Protein AF-0000000069035838 (afdb_homodimer)

Organism: Solanum tuberosum (NCBI:txid4113)

Radius of gyration: 15.42 Å; Cα contacts (8 Å, |Δi|>4): 333; chains: 2; bounding box: 33×46×34 Å

Foldseek 3Di:
DDWFWDDDDQKIKIKDKDFQPDPVVVLQVQLCVVQVWAWDDWDWDDDPRMIIITTITGHDPPQRDRVSVVVSSVVSSVPDDD/DDWFWDDDDQKIKIKDKDFQPDPVVVLQVQLCVVQVWAWDDWDWDDDPRMIIIITITGHDPPQGDRVSVVVSSVVSSVPDDD

Nearest PDB structures (foldseek):
  5jjb-assembly1_A-2  TM=7.717E-01  e=2.844E-03  Mycobacterium avium 104
  5it0-as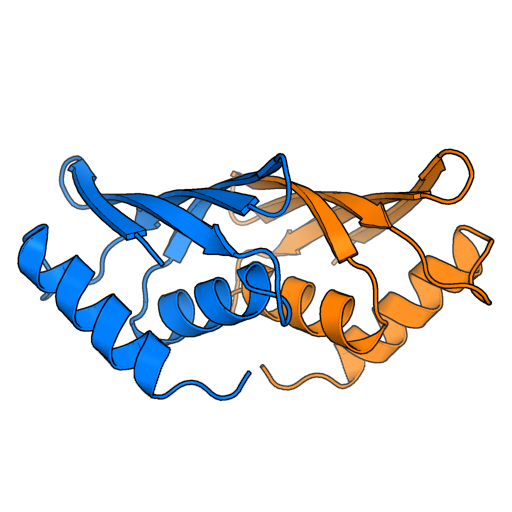sembly1_A-2  TM=7.786E-01  e=3.434E-03  Mycobacterium avium 104
  3ibw-assembly1_B  TM=7.478E-01  e=3.225E-03  Chlorobaculum tepidum
  5t41-assembly1_A  TM=7.624E-01  e=2.000E-02  Mycobacterium avium 104
  1u8s-assembly1_A  TM=6.437E-01  e=6.206E-02  Vibrio cholerae

pLDDT: mean 97.7, std 1.78, range [88.81, 98.94]

InterPro domains:
  IPR045084 Transcription factor AIB/MYC-like [PTHR11514] (1-76)
  IPR054502 Plant bHLH transcription factor, ACT-like domain [PF22754] (2-76)

Solvent-accessible surface area (backbone atoms only — not comparable to full-atom values): 8674 Å² total; per-residue (Å²): 116,49,79,46,57,45,68,55,85,72,28,32,40,38,39,37,42,32,64,62,56,89,57,49,68,34,37,50,38,47,21,33,54,73,70,51,38,45,73,44,34,34,44,37,38,56,55,98,66,26,31,38,37,44,33,33,28,44,50,45,90,92,48,84,45,44,68,52,48,49,50,53,44,52,55,34,57,72,65,60,81,108,117,48,79,46,57,44,68,56,84,72,29,32,40,38,39,37,42,31,61,63,56,88,57,49,67,34,39,49,38,47,22,31,54,73,70,51,40,45,74,44,36,35,44,36,38,58,55,98,66,26,32,38,37,45,34,34,27,44,50,44,90,92,48,87,45,46,67,51,48,49,50,53,44,53,54,34,58,71,65,61,81,109

Secondary structure (DSSP, 8-state):
-EEEEEEETTEEEEEEEEES-S-HHHHHHHHHHHTT-EEEEEEEEEETTEEEEEEEEE--TT--SHHHHHHHHHHHHHH---/-EEEEEEETTEEEEEEEEES-S-HHHHHHHHHHHTT-EEEEEEEEEETTEEEEEEEEE--TT--SHHHHHHHHHHHHHH---

Structure (mmCIF, N/CA/C/O backbone):
data_AF-0000000069035838-model_v1
#
loop_
_entity.id
_entity.type
_entity.pdbx_description
1 polymer 'Transcription factor'
#
loop_
_atom_site.group_PDB
_atom_site.id
_atom_site.type_symbol
_atom_site.label_atom_id
_atom_site.label_alt_id
_atom_site.label_comp_id
_atom_site.label_asym_id
_atom_site.label_entity_id
_atom_site.label_seq_id
_atom_site.pdbx_PDB_ins_code
_atom_site.Cartn_x
_atom_site.Cartn_y
_atom_site.Cartn_z
_atom_site.occupancy
_atom_site.B_iso_or_equiv
_atom_site.auth_seq_id
_atom_site.auth_comp_id
_atom_site.auth_asym_id
_atom_site.auth_atom_id
_atom_site.pdbx_PDB_model_num
ATOM 1 N N . MET A 1 1 ? -15.352 -4.621 -5.492 1 95.19 1 MET A N 1
ATOM 2 C CA . MET A 1 1 ? -13.93 -4.727 -5.812 1 95.19 1 MET A CA 1
ATOM 3 C C . MET A 1 1 ? -13.711 -5.641 -7.012 1 95.19 1 MET A C 1
ATOM 5 O O . MET A 1 1 ? -14.258 -6.742 -7.066 1 95.19 1 MET A O 1
ATOM 9 N N . GLU A 1 2 ? -13.047 -5.129 -8.125 1 98.31 2 GLU A N 1
ATOM 10 C CA . GLU A 1 2 ? -12.688 -5.879 -9.32 1 98.31 2 GLU A CA 1
ATOM 11 C C . GLU A 1 2 ? -11.18 -6.141 -9.375 1 98.31 2 GLU A C 1
ATOM 13 O O . GLU A 1 2 ? -10.383 -5.23 -9.148 1 98.31 2 GLU A O 1
ATOM 18 N N . ILE A 1 3 ? -10.82 -7.43 -9.617 1 98.81 3 ILE A N 1
ATOM 19 C CA . ILE A 1 3 ? -9.422 -7.832 -9.664 1 98.81 3 ILE A CA 1
ATOM 20 C C . ILE A 1 3 ? -9.133 -8.539 -10.992 1 98.81 3 ILE A C 1
ATOM 22 O O . ILE A 1 3 ? -9.828 -9.484 -11.359 1 98.81 3 ILE A O 1
ATOM 26 N N . GLU A 1 4 ? -8.18 -8.008 -11.727 1 98.88 4 GLU A N 1
ATOM 27 C CA . GLU A 1 4 ? -7.676 -8.656 -12.938 1 98.88 4 GLU A CA 1
ATOM 28 C C . GLU A 1 4 ? -6.203 -9.023 -12.789 1 98.88 4 GLU A C 1
ATOM 30 O O . GLU A 1 4 ? -5.414 -8.242 -12.258 1 98.88 4 GLU A O 1
ATOM 35 N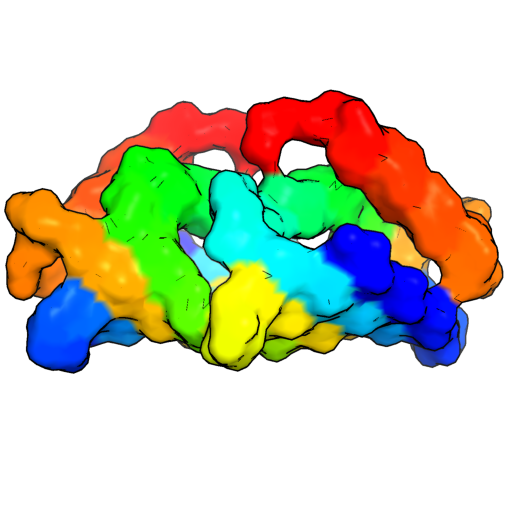 N . VAL A 1 5 ? -5.883 -10.281 -13.219 1 98.81 5 VAL A N 1
ATOM 36 C CA . VAL A 1 5 ? -4.504 -10.75 -13.141 1 98.81 5 VAL A CA 1
ATOM 37 C C . VAL A 1 5 ? -4.023 -11.164 -14.531 1 98.81 5 VAL A C 1
ATOM 39 O O . VAL A 1 5 ? -4.734 -11.859 -15.258 1 98.81 5 VAL A O 1
ATOM 42 N N . LYS A 1 6 ? -2.889 -10.625 -14.922 1 98.75 6 LYS A N 1
ATOM 43 C CA . LYS A 1 6 ? -2.197 -11.062 -16.141 1 98.75 6 LYS A CA 1
ATOM 44 C C . LYS A 1 6 ? -0.781 -11.531 -15.82 1 98.75 6 LYS A C 1
ATOM 46 O O . LYS A 1 6 ? 0.035 -10.758 -15.312 1 98.75 6 LYS A O 1
ATOM 51 N N . MET A 1 7 ? -0.465 -12.711 -16.203 1 98.25 7 MET A N 1
ATOM 52 C CA . MET A 1 7 ? 0.889 -13.219 -15.984 1 98.25 7 MET A CA 1
ATOM 53 C C . MET A 1 7 ? 1.862 -12.609 -16.984 1 98.25 7 MET A C 1
ATOM 55 O O . MET A 1 7 ? 1.526 -12.438 -18.156 1 98.25 7 MET A O 1
ATOM 59 N N . VAL A 1 8 ? 2.908 -12.234 -16.547 1 97.38 8 VAL A N 1
ATOM 60 C CA . VAL A 1 8 ? 4.02 -11.773 -17.375 1 97.38 8 VAL A CA 1
ATOM 61 C C . VAL A 1 8 ? 5.266 -12.602 -17.078 1 97.38 8 VAL A C 1
ATOM 63 O O . VAL A 1 8 ? 6.113 -12.203 -16.281 1 97.38 8 VAL A O 1
ATOM 66 N N . GLY A 1 9 ? 5.426 -13.789 -17.766 1 95.94 9 GLY A N 1
ATOM 67 C CA . GLY A 1 9 ? 6.414 -14.766 -17.344 1 95.94 9 GLY A CA 1
ATOM 68 C C . GLY A 1 9 ? 6.145 -15.336 -15.969 1 95.94 9 GLY A C 1
ATOM 69 O O . GLY A 1 9 ? 5.055 -15.852 -15.703 1 95.94 9 GLY A O 1
ATOM 70 N N . GLN A 1 10 ? 7.109 -15.188 -15.094 1 96 10 GLN A N 1
ATOM 71 C CA . GLN A 1 10 ? 6.961 -15.688 -13.727 1 96 10 GLN A CA 1
ATOM 72 C C . GLN A 1 10 ? 6.395 -14.617 -12.805 1 96 10 GLN A C 1
ATOM 74 O O . GLN A 1 10 ? 6.082 -14.883 -11.648 1 96 10 GLN A O 1
ATOM 79 N N . ASP A 1 11 ? 6.266 -13.336 -13.391 1 98.12 11 ASP A N 1
ATOM 80 C CA . ASP A 1 11 ? 5.664 -12.227 -12.656 1 98.12 11 ASP A CA 1
ATOM 81 C C . ASP A 1 11 ? 4.195 -12.055 -13.031 1 98.12 11 ASP A C 1
ATOM 83 O O . ASP A 1 11 ? 3.666 -12.805 -13.859 1 98.12 11 ASP A O 1
ATOM 87 N N . ALA A 1 12 ? 3.564 -11.133 -12.359 1 98.69 12 ALA A N 1
ATOM 88 C CA . ALA A 1 12 ? 2.166 -10.859 -12.688 1 98.69 12 ALA A CA 1
ATOM 89 C C . ALA A 1 12 ? 1.856 -9.375 -12.594 1 98.69 12 ALA A C 1
ATOM 91 O O . ALA A 1 12 ? 2.404 -8.664 -11.742 1 98.69 12 ALA A O 1
ATOM 92 N N . MET A 1 13 ? 1.062 -8.914 -13.484 1 98.81 13 MET A N 1
ATOM 93 C CA . MET A 1 13 ? 0.39 -7.617 -13.391 1 98.81 13 MET A CA 1
ATOM 94 C C . MET A 1 13 ? -0.998 -7.77 -12.773 1 98.81 13 MET A C 1
ATOM 96 O O . MET A 1 13 ? -1.8 -8.586 -13.234 1 98.81 13 MET A O 1
ATOM 100 N N . ILE A 1 14 ? -1.268 -7.047 -11.719 1 98.94 14 ILE A N 1
ATOM 101 C CA . ILE A 1 14 ? -2.551 -7.09 -11.031 1 98.94 14 ILE A CA 1
ATOM 102 C C . ILE A 1 14 ? -3.223 -5.719 -11.102 1 98.94 14 ILE A C 1
ATOM 104 O O . ILE A 1 14 ? -2.619 -4.707 -10.742 1 98.94 14 ILE A O 1
ATOM 108 N N . ARG A 1 15 ? -4.371 -5.715 -11.656 1 98.88 15 ARG A N 1
ATOM 109 C CA . ARG A 1 15 ? -5.18 -4.5 -11.68 1 98.88 15 ARG A CA 1
ATOM 110 C C . ARG A 1 15 ? -6.402 -4.641 -10.773 1 98.88 15 ARG A C 1
ATOM 112 O O . ARG A 1 15 ? -7.145 -5.617 -10.875 1 98.88 15 ARG A O 1
ATOM 119 N N . VAL A 1 16 ? -6.504 -3.703 -9.852 1 98.88 16 VAL A N 1
ATOM 120 C CA . VAL A 1 16 ? -7.613 -3.74 -8.898 1 98.88 16 VAL A CA 1
ATOM 121 C C . VAL A 1 16 ? -8.398 -2.434 -8.969 1 98.88 16 VAL A C 1
ATOM 123 O O . VAL A 1 16 ? -7.809 -1.351 -9.023 1 98.88 16 VAL A O 1
ATOM 126 N N . GLN A 1 17 ? -9.633 -2.453 -9.086 1 98.62 17 GLN A N 1
ATOM 127 C CA . GLN A 1 17 ? -10.555 -1.332 -8.922 1 98.62 17 GLN A CA 1
ATOM 128 C C . GLN A 1 17 ? -11.508 -1.566 -7.75 1 98.62 17 GLN A C 1
ATOM 130 O 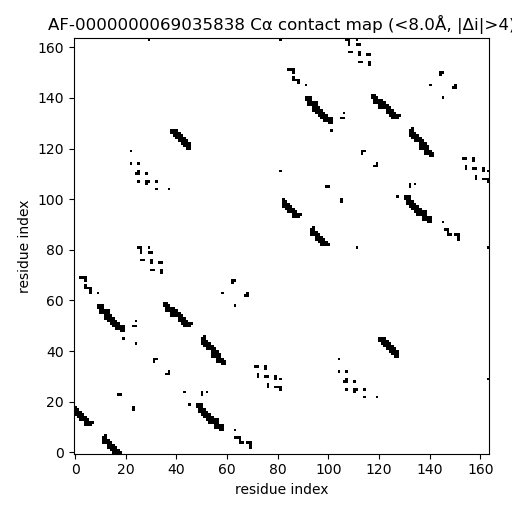O . GLN A 1 17 ? -12.172 -2.602 -7.684 1 98.62 17 GLN A O 1
ATOM 135 N N . SER A 1 18 ? -11.508 -0.667 -6.801 1 98.44 18 SER A N 1
ATOM 136 C CA . SER A 1 18 ? -12.383 -0.807 -5.648 1 98.44 18 SER A CA 1
ATOM 137 C C . SER A 1 18 ? -12.922 0.546 -5.191 1 98.44 18 SER A C 1
ATOM 139 O O . SER A 1 18 ? -12.438 1.591 -5.633 1 98.44 18 SER A O 1
ATOM 141 N N . GLU A 1 19 ? -13.961 0.572 -4.355 1 97.75 19 GLU A N 1
ATOM 142 C CA . GLU A 1 19 ? -14.406 1.811 -3.725 1 97.75 19 GLU A CA 1
ATOM 143 C C . GLU A 1 19 ? -13.328 2.393 -2.822 1 97.75 19 GLU A C 1
ATOM 145 O O . GLU A 1 19 ? -12.547 1.649 -2.217 1 97.75 19 GLU A O 1
ATOM 150 N N . ASN A 1 20 ? -13.305 3.594 -2.803 1 97.5 20 ASN A N 1
ATOM 151 C CA . ASN A 1 20 ? -12.336 4.316 -1.979 1 97.5 20 ASN A CA 1
ATOM 152 C C . ASN A 1 20 ? -12.859 4.535 -0.562 1 97.5 20 ASN A C 1
ATOM 154 O O . ASN A 1 20 ? -13.07 5.672 -0.141 1 97.5 20 ASN A O 1
ATOM 158 N N . VAL A 1 21 ? -13.023 3.414 0.138 1 96.19 21 VAL A N 1
ATOM 159 C CA . VAL A 1 21 ? -13.508 3.4 1.515 1 96.19 21 VAL A CA 1
ATOM 160 C C . VAL A 1 21 ? -12.609 2.512 2.371 1 96.19 21 VAL A C 1
ATOM 162 O O . VAL A 1 21 ? -12.086 1.502 1.892 1 96.19 21 VAL A O 1
ATOM 165 N N . ASN A 1 22 ? -12.305 2.926 3.568 1 95.56 22 ASN A N 1
ATOM 166 C CA . ASN A 1 22 ? -11.602 2.133 4.57 1 95.56 22 ASN A CA 1
ATOM 167 C C . ASN A 1 22 ? -10.203 1.746 4.094 1 95.56 22 ASN A C 1
ATOM 169 O O . ASN A 1 22 ? -9.797 0.591 4.223 1 95.56 22 ASN A O 1
ATOM 173 N N . TYR A 1 23 ? -9.562 2.625 3.527 1 97 23 TYR A N 1
ATOM 174 C CA . TYR A 1 23 ? -8.156 2.541 3.154 1 97 23 TYR A CA 1
ATOM 175 C C . TYR A 1 23 ? -7.883 1.289 2.33 1 97 23 TYR A C 1
ATOM 177 O O . TYR A 1 23 ? -7.102 0.428 2.738 1 97 23 TYR A O 1
ATOM 185 N N . PRO A 1 24 ? -8.43 1.256 1.08 1 97.94 24 PRO A N 1
ATOM 186 C CA . PRO A 1 24 ? -8.344 0.037 0.273 1 97.94 24 PRO A CA 1
ATOM 187 C C . PRO A 1 24 ? -6.902 -0.309 -0.114 1 97.94 24 PRO A C 1
ATOM 189 O O . PRO A 1 24 ? -6.578 -1.482 -0.312 1 97.94 24 PRO A O 1
ATOM 192 N N . SER A 1 25 ? -5.977 0.673 -0.197 1 98.62 25 SER A N 1
ATOM 193 C CA . SER A 1 25 ? -4.578 0.42 -0.515 1 98.62 25 SER A CA 1
ATOM 194 C C . SER A 1 25 ? -3.895 -0.379 0.591 1 98.62 25 SER A C 1
ATOM 196 O O . SER A 1 25 ? -3.123 -1.299 0.313 1 98.62 25 SER A O 1
ATOM 198 N N . THR A 1 26 ? -4.234 -0.049 1.836 1 98.5 26 THR A N 1
ATOM 199 C CA . THR A 1 26 ? -3.664 -0.782 2.961 1 98.5 26 THR A CA 1
ATOM 200 C C . THR A 1 26 ? -4.105 -2.242 2.936 1 98.5 26 THR A C 1
ATOM 202 O O . THR A 1 26 ? -3.281 -3.148 3.074 1 98.5 26 THR A O 1
ATOM 205 N N . ARG A 1 27 ? -5.352 -2.424 2.719 1 98.06 27 ARG A N 1
ATOM 206 C CA . ARG A 1 27 ? -5.887 -3.781 2.67 1 98.06 27 ARG A CA 1
ATOM 207 C C . ARG A 1 27 ? -5.23 -4.59 1.557 1 98.06 27 ARG A C 1
ATOM 209 O O . ARG A 1 27 ? -4.875 -5.754 1.756 1 98.06 27 ARG A O 1
ATOM 216 N N . LEU A 1 28 ? -5.109 -4 0.478 1 98.75 28 LEU A N 1
ATOM 217 C CA . LEU A 1 28 ? -4.508 -4.688 -0.66 1 98.75 28 LEU A CA 1
ATOM 218 C C . LEU A 1 28 ? -3.051 -5.035 -0.377 1 98.75 28 LEU A C 1
ATOM 220 O O . LEU A 1 28 ? -2.617 -6.164 -0.627 1 98.75 28 LEU A O 1
ATOM 224 N N . MET A 1 29 ? -2.273 -4.086 0.163 1 98.75 29 MET A N 1
ATOM 225 C CA . MET A 1 29 ? -0.873 -4.355 0.476 1 98.75 29 MET A CA 1
ATOM 226 C C . MET A 1 29 ? -0.75 -5.477 1.501 1 98.75 29 MET A C 1
ATOM 228 O O . MET A 1 29 ? 0.137 -6.324 1.395 1 98.75 29 MET A O 1
ATOM 232 N N . CYS A 1 30 ? -1.641 -5.492 2.418 1 98.5 30 CYS A N 1
ATOM 233 C CA . CYS A 1 30 ? -1.646 -6.559 3.41 1 98.5 30 CYS A CA 1
ATOM 234 C C . CYS A 1 30 ? -1.914 -7.91 2.758 1 98.5 30 CYS A C 1
ATOM 236 O O . CYS A 1 30 ? -1.257 -8.898 3.078 1 98.5 30 CYS A O 1
ATOM 238 N N . ALA A 1 31 ? -2.867 -7.914 1.894 1 98.62 31 ALA A N 1
ATOM 239 C CA . ALA A 1 31 ? -3.205 -9.164 1.22 1 98.62 31 ALA A CA 1
ATOM 240 C C . ALA A 1 31 ? -2.043 -9.656 0.361 1 98.62 31 ALA A C 1
ATOM 242 O O . ALA A 1 31 ? -1.718 -10.844 0.368 1 98.62 31 ALA A O 1
ATOM 243 N N . LEU A 1 32 ? -1.412 -8.766 -0.379 1 98.75 32 LEU A N 1
ATOM 244 C CA . LEU A 1 32 ? -0.249 -9.117 -1.188 1 98.75 32 LEU A CA 1
ATOM 245 C C . LEU A 1 32 ? 0.85 -9.727 -0.323 1 98.75 32 LEU A C 1
ATOM 247 O O . LEU A 1 32 ? 1.45 -10.734 -0.695 1 98.75 32 LEU A O 1
ATOM 251 N N . GLN A 1 33 ? 1.051 -9.125 0.788 1 98.44 33 GLN A N 1
ATOM 252 C CA . GLN A 1 33 ? 2.051 -9.617 1.73 1 98.44 33 GLN A CA 1
ATOM 253 C C . GLN A 1 33 ? 1.704 -11.016 2.219 1 98.44 33 GLN A C 1
ATOM 255 O O . GLN A 1 33 ? 2.574 -11.891 2.287 1 98.44 33 GLN A O 1
ATOM 260 N N . GLU A 1 34 ? 0.487 -11.172 2.51 1 98 34 GLU A N 1
ATOM 261 C CA . GLU A 1 34 ? 0.044 -12.453 3.055 1 98 34 GLU A CA 1
ATOM 262 C C . GLU A 1 34 ? 0.293 -13.594 2.066 1 98 34 GLU A C 1
ATOM 264 O O . GLU A 1 34 ? 0.649 -14.703 2.467 1 98 34 GLU A O 1
ATOM 269 N N . VAL A 1 35 ? 0.151 -13.328 0.851 1 98.19 35 VAL A N 1
ATOM 270 C CA . VAL A 1 35 ? 0.253 -14.406 -0.13 1 98.19 35 VAL A CA 1
ATOM 271 C C . VAL A 1 35 ? 1.598 -14.328 -0.849 1 98.19 35 VAL A C 1
ATOM 273 O O . VAL A 1 35 ? 1.773 -14.914 -1.918 1 98.19 35 VAL A O 1
ATOM 276 N N . GLU A 1 36 ? 2.502 -13.523 -0.294 1 98.19 36 GLU A N 1
ATOM 277 C CA . GLU A 1 36 ? 3.91 -13.438 -0.67 1 98.19 36 GLU A CA 1
ATOM 278 C C . GLU A 1 36 ? 4.07 -12.938 -2.102 1 98.19 36 GLU A C 1
ATOM 280 O O . GLU A 1 36 ? 4.914 -13.438 -2.85 1 98.19 36 GLU A O 1
ATOM 285 N N . LEU A 1 37 ? 3.184 -12.023 -2.518 1 98.5 37 LEU A N 1
ATOM 286 C CA . LEU A 1 37 ? 3.357 -11.281 -3.764 1 98.5 37 LEU A CA 1
ATOM 287 C C . LEU A 1 37 ? 4.188 -10.023 -3.541 1 98.5 37 LEU A C 1
ATOM 289 O O . LEU A 1 37 ? 3.695 -9.039 -2.992 1 98.5 37 LEU A O 1
ATOM 293 N N . HIS A 1 38 ? 5.371 -9.969 -4.023 1 98.06 38 HIS A N 1
ATOM 294 C CA . HIS A 1 38 ? 6.285 -8.867 -3.771 1 98.06 38 HIS A CA 1
ATOM 295 C C . HIS A 1 38 ? 6.156 -7.789 -4.844 1 98.06 38 HIS A C 1
ATOM 297 O O . HIS A 1 38 ? 6.324 -8.07 -6.035 1 98.06 38 HIS A O 1
ATOM 303 N N . VAL A 1 39 ? 5.98 -6.586 -4.484 1 98.62 39 VAL A N 1
ATOM 304 C CA . VAL A 1 39 ? 5.699 -5.473 -5.387 1 98.62 39 VAL A CA 1
ATOM 305 C C . VAL A 1 39 ? 6.996 -4.984 -6.031 1 98.62 39 VAL A C 1
ATOM 307 O O . VAL A 1 39 ? 7.961 -4.668 -5.332 1 98.62 39 VAL A O 1
ATOM 310 N N . TYR A 1 40 ? 7.043 -4.895 -7.352 1 98.06 40 TYR A N 1
ATOM 311 C CA . TYR A 1 40 ? 8.109 -4.258 -8.117 1 98.06 40 TYR A CA 1
ATOM 312 C C . TYR A 1 40 ? 7.754 -2.812 -8.445 1 98.06 40 TYR A C 1
ATOM 314 O O . TYR A 1 40 ? 8.586 -1.912 -8.289 1 98.06 40 TYR A O 1
ATOM 322 N N . HIS A 1 41 ? 6.574 -2.686 -9 1 98.62 41 HIS A N 1
ATOM 323 C CA . HIS A 1 41 ? 6.043 -1.388 -9.398 1 98.62 41 HIS A CA 1
ATOM 324 C C . HIS A 1 41 ? 4.547 -1.293 -9.117 1 98.62 41 HIS A C 1
ATOM 326 O O . HIS A 1 41 ? 3.805 -2.25 -9.352 1 98.62 41 HIS A O 1
ATOM 332 N N . ALA A 1 42 ? 4.145 -0.133 -8.578 1 98.81 42 ALA A N 1
ATOM 333 C CA . ALA A 1 42 ? 2.709 0.092 -8.422 1 98.81 42 ALA A CA 1
ATOM 334 C C . ALA A 1 42 ? 2.346 1.546 -8.711 1 98.81 42 ALA A C 1
ATOM 336 O O . ALA A 1 42 ? 3.07 2.463 -8.312 1 98.81 42 ALA A O 1
ATOM 337 N N . ASN A 1 43 ? 1.306 1.749 -9.391 1 98.88 43 ASN A N 1
ATOM 338 C CA . ASN A 1 43 ? 0.604 3.016 -9.57 1 98.88 43 ASN A CA 1
ATOM 339 C C . ASN A 1 43 ? -0.779 2.984 -8.922 1 98.88 43 ASN A C 1
ATOM 341 O O . ASN A 1 43 ? -1.598 2.121 -9.242 1 98.88 43 ASN A O 1
ATOM 345 N N . ILE A 1 44 ? -0.997 3.898 -8.016 1 98.81 44 ILE A N 1
ATOM 346 C CA . ILE A 1 44 ? -2.256 3.99 -7.285 1 98.81 44 ILE A CA 1
ATOM 347 C C . ILE A 1 44 ? -2.891 5.359 -7.52 1 98.81 44 ILE A C 1
ATOM 349 O O . ILE A 1 44 ? -2.199 6.383 -7.508 1 98.81 44 ILE A O 1
ATOM 353 N N . SER A 1 45 ? -4.172 5.332 -7.781 1 98.5 45 SER A N 1
ATOM 354 C CA . SER A 1 45 ? -4.832 6.625 -7.957 1 98.5 45 SER A CA 1
ATOM 355 C C . SER A 1 45 ? -6.27 6.586 -7.441 1 98.5 45 SER A C 1
ATOM 357 O O . SER A 1 45 ? -6.906 5.531 -7.445 1 98.5 45 SER A O 1
ATOM 359 N N . SER A 1 46 ? -6.75 7.699 -6.988 1 97.81 46 SER A N 1
ATOM 360 C CA . SER A 1 46 ? -8.156 7.891 -6.648 1 97.81 46 SER A CA 1
ATOM 361 C C . SER A 1 46 ? -8.883 8.695 -7.723 1 97.81 46 SER A C 1
ATOM 363 O O . SER A 1 46 ? -8.508 9.828 -8.016 1 97.81 46 SER A O 1
ATOM 365 N N . VAL A 1 47 ? -9.914 8.047 -8.305 1 97 47 VAL A N 1
ATOM 366 C CA . VAL A 1 47 ? -10.695 8.695 -9.352 1 97 47 VAL A CA 1
ATOM 367 C C . VAL A 1 47 ? -12.188 8.562 -9.039 1 97 47 VAL A C 1
ATOM 369 O O . VAL A 1 47 ? -12.734 7.453 -9.055 1 97 47 VAL A O 1
ATOM 372 N N . ASN A 1 48 ? -13.016 9.648 -8.891 1 94.38 48 ASN A N 1
ATOM 373 C CA . ASN A 1 48 ? -14.461 9.664 -8.672 1 94.38 48 ASN A CA 1
ATOM 374 C C . ASN A 1 48 ? -14.867 8.656 -7.605 1 94.38 48 ASN A C 1
ATOM 376 O O . ASN A 1 48 ? -15.734 7.809 -7.844 1 94.38 48 ASN A O 1
ATOM 380 N N . ASP A 1 49 ? -14.312 8.492 -6.496 1 96.06 49 ASP A N 1
ATOM 381 C CA . ASP A 1 49 ? -14.617 7.688 -5.312 1 96.06 49 ASP A CA 1
ATOM 382 C C . ASP A 1 49 ? -14.117 6.254 -5.484 1 96.06 49 ASP A C 1
ATOM 384 O O . ASP A 1 49 ? -14.438 5.379 -4.676 1 96.06 49 ASP A O 1
ATOM 388 N N . LEU A 1 50 ? -13.281 6.113 -6.621 1 98.12 50 LEU A N 1
ATOM 389 C CA . LEU A 1 50 ? -12.688 4.801 -6.852 1 98.12 50 LEU A CA 1
ATOM 390 C C . LEU A 1 50 ? -11.18 4.836 -6.602 1 98.12 50 LEU A C 1
ATOM 392 O O . LEU A 1 50 ? -10.516 5.82 -6.926 1 98.12 50 LEU A O 1
ATOM 396 N N . MET A 1 51 ? -10.766 3.691 -6.078 1 98.5 51 MET A N 1
ATOM 397 C CA . MET A 1 51 ? -9.32 3.488 -5.984 1 98.5 51 MET A CA 1
ATOM 398 C C . MET A 1 51 ? -8.844 2.504 -7.043 1 98.5 51 MET A C 1
ATOM 400 O O . MET A 1 51 ? -9.422 1.428 -7.207 1 98.5 51 MET A O 1
ATOM 404 N N . LEU A 1 52 ? -7.848 2.988 -7.828 1 98.88 52 LEU A N 1
ATOM 405 C CA . LEU A 1 52 ? -7.293 2.176 -8.906 1 98.88 52 LEU A CA 1
ATOM 406 C C . LEU A 1 52 ? -5.852 1.783 -8.602 1 98.88 52 LEU A C 1
ATOM 408 O O . LEU A 1 52 ? -5.047 2.625 -8.195 1 98.88 52 LEU A O 1
ATOM 412 N N . HIS A 1 53 ? -5.574 0.489 -8.68 1 98.88 53 HIS A N 1
ATOM 413 C CA . HIS A 1 53 ? -4.234 -0.04 -8.445 1 98.88 53 HIS A CA 1
ATOM 414 C C . HIS A 1 53 ? -3.721 -0.801 -9.664 1 98.88 53 HIS A C 1
ATOM 416 O O . HIS A 1 53 ? -4.348 -1.762 -10.109 1 98.88 53 HIS A O 1
ATOM 422 N N . ASP A 1 54 ? -2.641 -0.379 -10.258 1 98.94 54 ASP A N 1
ATOM 423 C CA . ASP A 1 54 ? -1.86 -1.135 -11.234 1 98.94 54 ASP A CA 1
ATOM 424 C C . ASP A 1 54 ? -0.535 -1.599 -10.633 1 98.94 54 ASP A C 1
ATOM 426 O O . ASP A 1 54 ? 0.35 -0.783 -10.359 1 98.94 54 ASP A O 1
ATOM 430 N N . ILE A 1 55 ? -0.387 -2.904 -10.477 1 98.88 55 ILE A N 1
ATOM 431 C CA . ILE A 1 55 ? 0.724 -3.389 -9.664 1 98.88 55 ILE A CA 1
ATOM 432 C C . ILE A 1 55 ? 1.469 -4.492 -10.414 1 98.88 55 ILE A C 1
ATOM 434 O O . ILE A 1 55 ? 0.851 -5.43 -10.93 1 98.88 55 ILE A O 1
ATOM 438 N N . LEU A 1 56 ? 2.785 -4.387 -10.469 1 98.88 56 LEU A N 1
ATOM 439 C CA . LEU A 1 56 ? 3.652 -5.461 -10.938 1 98.88 56 LEU A CA 1
ATOM 440 C C . LEU A 1 56 ? 4.293 -6.195 -9.758 1 98.88 56 LEU A C 1
ATOM 442 O O . LEU A 1 56 ? 4.969 -5.578 -8.93 1 98.88 56 LEU A O 1
ATOM 446 N N . VAL A 1 57 ? 4.082 -7.562 -9.711 1 98.62 57 VAL A N 1
ATOM 447 C CA . VAL A 1 57 ? 4.531 -8.305 -8.539 1 98.62 57 VAL A CA 1
ATOM 448 C C . VAL A 1 57 ? 5.359 -9.508 -8.977 1 98.62 57 VAL A C 1
ATOM 450 O O . VAL A 1 57 ? 5.16 -10.047 -10.07 1 98.62 57 VAL A O 1
ATOM 453 N N . LYS A 1 58 ? 6.262 -9.906 -8.117 1 97.5 58 LYS A N 1
ATOM 454 C CA . LYS A 1 58 ? 6.855 -11.242 -8.172 1 97.5 58 LYS A CA 1
ATOM 455 C C . LYS A 1 58 ? 5.918 -12.281 -7.566 1 97.5 58 LYS A C 1
ATOM 457 O O . LYS A 1 58 ? 5.395 -12.086 -6.465 1 97.5 58 LYS A O 1
ATOM 462 N N . VAL A 1 59 ? 5.836 -13.328 -8.266 1 98.12 59 VAL A N 1
ATOM 463 C CA . VAL A 1 59 ? 4.93 -14.391 -7.828 1 98.12 59 VAL A CA 1
ATOM 464 C C . VAL A 1 59 ? 5.73 -15.547 -7.242 1 98.12 59 VAL A C 1
ATOM 466 O O . VAL A 1 59 ? 6.734 -15.969 -7.82 1 98.12 59 VAL A O 1
ATOM 469 N N . PRO A 1 60 ? 5.328 -15.984 -6.031 1 97.12 60 PRO A N 1
ATOM 470 C CA . PRO A 1 60 ? 6.031 -17.125 -5.457 1 97.12 60 PRO A CA 1
ATOM 471 C C . PRO A 1 60 ? 5.824 -18.406 -6.258 1 97.12 60 PRO A C 1
ATOM 473 O O . PRO A 1 60 ? 4.883 -18.5 -7.051 1 97.12 60 PRO A O 1
ATOM 476 N N . GLN A 1 61 ? 6.766 -19.312 -5.992 1 94.88 61 GLN A N 1
ATOM 477 C CA . GLN A 1 61 ? 6.574 -20.625 -6.594 1 94.88 61 GLN A CA 1
ATOM 478 C C . GLN A 1 61 ? 5.273 -21.266 -6.113 1 94.88 61 GLN A C 1
ATOM 480 O O . GLN A 1 61 ? 4.895 -21.109 -4.953 1 94.88 61 GLN A O 1
ATOM 485 N N . GLY A 1 62 ? 4.547 -21.953 -6.969 1 93.94 62 GLY A N 1
ATOM 486 C CA . GLY A 1 62 ? 3.305 -22.594 -6.598 1 93.94 62 GLY A CA 1
ATOM 487 C C . GLY A 1 62 ? 2.074 -21.891 -7.125 1 93.94 62 GLY A C 1
ATOM 488 O O . GLY A 1 62 ? 0.995 -22.469 -7.207 1 93.94 62 GLY A O 1
ATOM 489 N N . LEU A 1 63 ? 2.295 -20.719 -7.367 1 95.5 63 LEU A N 1
ATOM 490 C CA . LEU A 1 63 ? 1.256 -19.953 -8.047 1 95.5 63 LEU A CA 1
ATOM 491 C C . LEU A 1 63 ? 1.663 -19.641 -9.484 1 95.5 63 LEU A C 1
ATOM 493 O O . LEU A 1 63 ? 2.656 -18.953 -9.711 1 95.5 63 LEU A O 1
ATOM 497 N N . GLU A 1 64 ? 0.953 -20.109 -10.445 1 94.81 64 GLU A N 1
ATOM 498 C CA . GLU A 1 64 ? 1.511 -20 -11.789 1 94.81 64 GLU A CA 1
ATOM 499 C C . GLU A 1 64 ? 0.469 -19.484 -12.773 1 94.81 64 GLU A C 1
ATOM 501 O O . GLU A 1 64 ? 0.81 -19.078 -13.883 1 94.81 64 GLU A O 1
ATOM 506 N N . THR A 1 65 ? -0.76 -19.594 -12.398 1 97.44 65 THR A N 1
ATOM 507 C CA . THR A 1 65 ? -1.791 -19.156 -13.336 1 97.44 65 THR A CA 1
ATOM 508 C C . THR A 1 65 ? -2.529 -17.938 -12.812 1 97.44 65 THR A C 1
ATOM 510 O O . THR A 1 65 ? -2.549 -17.688 -11.602 1 97.44 65 THR A O 1
ATOM 513 N N . GLU A 1 66 ? -3.152 -17.219 -13.734 1 98.5 66 GLU A N 1
ATOM 514 C CA . GLU A 1 66 ? -3.936 -16.031 -13.383 1 98.5 66 GLU A CA 1
ATOM 515 C C . GLU A 1 66 ? -5.004 -16.375 -12.352 1 98.5 66 GLU A C 1
ATOM 517 O O . GLU A 1 66 ? -5.176 -15.641 -11.367 1 98.5 66 GLU A O 1
ATOM 522 N N . ASP A 1 67 ? -5.695 -17.531 -12.555 1 98 67 ASP A N 1
ATOM 523 C CA . ASP A 1 67 ? -6.777 -17.922 -11.656 1 98 67 ASP A CA 1
ATOM 524 C C . ASP A 1 67 ? -6.242 -18.25 -10.266 1 98 67 ASP A C 1
ATOM 526 O O . ASP A 1 67 ? -6.875 -17.938 -9.258 1 98 67 ASP A O 1
ATOM 530 N N . GLU A 1 68 ? -5.074 -18.906 -10.211 1 98.38 68 GLU A N 1
ATOM 531 C CA . GLU A 1 68 ? -4.492 -19.25 -8.922 1 98.38 68 GLU A CA 1
ATOM 532 C C . GLU A 1 68 ? -4.098 -18.016 -8.125 1 98.38 68 GLU A C 1
ATOM 534 O O . GLU A 1 68 ? -4.379 -17.922 -6.93 1 98.38 68 GLU A O 1
ATOM 539 N N . VAL A 1 69 ? -3.473 -17.047 -8.766 1 98.56 69 VAL A N 1
ATOM 540 C CA . VAL A 1 69 ? -3.061 -15.805 -8.125 1 98.56 69 VAL A CA 1
ATOM 541 C C . VAL A 1 69 ? -4.293 -15.039 -7.648 1 98.56 69 VAL A C 1
ATOM 543 O O . VAL A 1 69 ? -4.375 -14.641 -6.484 1 98.56 69 VAL A O 1
ATOM 546 N N . LYS A 1 70 ? -5.293 -14.93 -8.516 1 98.69 70 LYS A N 1
ATOM 547 C CA . LYS A 1 70 ? -6.52 -14.211 -8.203 1 98.69 70 LYS A CA 1
ATOM 548 C C . LYS A 1 70 ? -7.23 -14.828 -7.004 1 98.69 70 LYS A C 1
ATOM 550 O O . LYS A 1 70 ? -7.648 -14.109 -6.09 1 98.69 70 LYS A O 1
ATOM 555 N N . ASN A 1 71 ? -7.301 -16.125 -7.031 1 98.62 71 ASN A N 1
ATOM 556 C CA . ASN A 1 71 ? -8.023 -16.812 -5.965 1 98.62 71 ASN A CA 1
ATOM 557 C C . ASN A 1 71 ? -7.281 -16.703 -4.633 1 98.62 71 ASN A C 1
ATOM 559 O O . ASN A 1 71 ? -7.906 -16.562 -3.582 1 98.62 71 ASN A O 1
ATOM 563 N N . ALA A 1 72 ? -5.977 -16.828 -4.695 1 98.5 72 ALA A N 1
ATOM 564 C CA . ALA A 1 72 ? -5.188 -16.672 -3.479 1 98.5 72 ALA A CA 1
ATOM 565 C C . ALA A 1 72 ? -5.367 -15.273 -2.887 1 98.5 72 ALA A C 1
ATOM 567 O O . ALA A 1 72 ? -5.562 -15.125 -1.678 1 98.5 72 ALA A O 1
ATOM 568 N N . LEU A 1 73 ? -5.375 -14.258 -3.764 1 98.69 73 LEU A N 1
ATOM 569 C CA . LEU A 1 73 ? -5.531 -12.867 -3.346 1 98.69 73 LEU A CA 1
ATOM 570 C C . LEU A 1 73 ? -6.926 -12.625 -2.783 1 98.69 73 LEU A C 1
ATOM 572 O O . LEU A 1 73 ? -7.07 -12.008 -1.722 1 98.69 73 LEU A O 1
ATOM 576 N N . LEU A 1 74 ? -7.891 -13.219 -3.361 1 98.62 74 LEU A N 1
ATOM 577 C CA . LEU A 1 74 ? -9.273 -13.055 -2.926 1 98.62 74 LEU A CA 1
ATOM 578 C C . LEU A 1 74 ? -9.492 -13.711 -1.566 1 98.62 74 LEU A C 1
ATOM 580 O O . LEU A 1 74 ? -10.195 -13.156 -0.715 1 98.62 74 LEU A O 1
ATOM 584 N N . ARG A 1 75 ? -8.898 -14.836 -1.401 1 98.56 75 ARG A N 1
ATOM 585 C CA . ARG A 1 75 ? -9 -15.523 -0.116 1 98.56 75 ARG A CA 1
ATOM 586 C C . ARG A 1 75 ? -8.367 -14.695 0.996 1 98.56 75 ARG A C 1
ATOM 588 O O . ARG A 1 75 ? -8.938 -14.555 2.076 1 98.56 75 ARG A O 1
ATOM 595 N N . SER A 1 76 ? -7.25 -14.156 0.662 1 98.56 76 SER A N 1
ATOM 596 C CA . SER A 1 76 ? -6.547 -13.336 1.645 1 98.56 76 SER A CA 1
ATOM 597 C C . SER A 1 76 ? -7.336 -12.07 1.978 1 98.56 76 SER A C 1
ATOM 599 O O . SER A 1 76 ? -7.461 -11.703 3.146 1 98.56 76 SER A O 1
ATOM 601 N N . LEU A 1 77 ? -7.914 -11.43 1.056 1 98.31 77 LEU A N 1
ATOM 602 C CA . LEU A 1 77 ? -8.664 -10.195 1.241 1 98.31 77 LEU A CA 1
ATOM 603 C C . LEU A 1 77 ? -9.875 -10.422 2.139 1 98.31 77 LEU A C 1
ATOM 605 O O . LEU A 1 77 ? -10.32 -9.5 2.834 1 98.31 77 LEU A O 1
ATOM 609 N N . LYS A 1 78 ? -10.305 -11.68 2.145 1 97.75 78 LYS A N 1
ATOM 610 C CA . LYS A 1 78 ? -11.445 -12.016 2.986 1 97.75 78 LYS A CA 1
ATOM 611 C C . LYS A 1 78 ? -11.023 -12.195 4.445 1 97.75 78 LYS A C 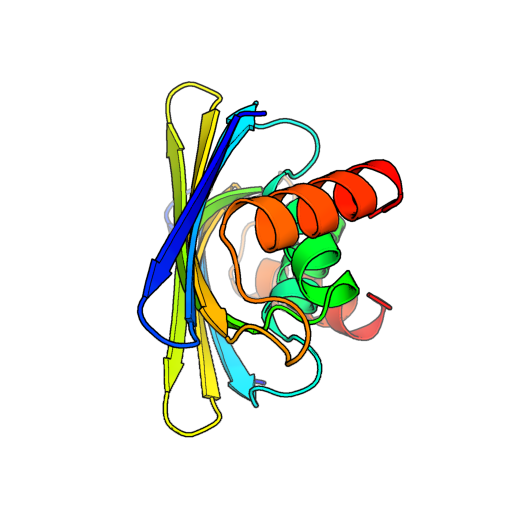1
ATOM 613 O O . LYS A 1 78 ? -11.852 -12.086 5.352 1 97.75 78 LYS A O 1
ATOM 618 N N . GLN A 1 79 ? -9.742 -12.328 4.621 1 97.56 79 GLN A N 1
ATOM 619 C CA . GLN A 1 79 ? -9.297 -12.75 5.945 1 97.56 79 GLN A CA 1
ATOM 620 C C . GLN A 1 79 ? -8.555 -11.625 6.656 1 97.56 79 GLN A C 1
ATOM 622 O O . GLN A 1 79 ? -8.484 -11.602 7.887 1 97.56 79 GLN A O 1
ATOM 627 N N . ILE A 1 80 ? -8.055 -10.727 5.91 1 95.81 80 ILE A N 1
ATOM 628 C CA . ILE A 1 80 ? -7.191 -9.719 6.52 1 95.81 80 ILE A CA 1
ATOM 629 C C . ILE A 1 80 ? -8.031 -8.75 7.352 1 95.81 80 ILE A C 1
ATOM 631 O O . ILE A 1 80 ? -9.227 -8.578 7.102 1 95.81 80 ILE A O 1
ATOM 635 N N . THR A 1 81 ? -7.336 -8.102 8.328 1 89.88 81 THR A N 1
ATOM 636 C CA . THR A 1 81 ? -8.031 -7.199 9.242 1 89.88 81 THR A CA 1
ATOM 637 C C . THR A 1 81 ? -7.379 -5.82 9.242 1 89.88 81 THR A C 1
ATOM 639 O O . THR A 1 81 ? -7.797 -4.926 9.977 1 89.88 81 THR A O 1
ATOM 642 N N . CYS A 1 82 ? -6.523 -5.746 8.469 1 88.94 82 CYS A N 1
ATOM 643 C CA . CYS A 1 82 ? -5.887 -4.434 8.445 1 88.94 82 CYS A CA 1
ATOM 644 C C . CYS A 1 82 ? -6.797 -3.4 7.789 1 88.94 82 CYS A C 1
ATOM 646 O O . CYS A 1 82 ? -7.762 -3.756 7.113 1 88.94 82 CYS A O 1
ATOM 648 N N . MET B 1 1 ? 15.641 4.188 6.508 1 95.12 1 MET B N 1
ATOM 649 C CA . MET B 1 1 ? 14.438 4.773 5.914 1 95.12 1 MET B CA 1
ATOM 650 C C . MET B 1 1 ? 14.508 6.297 5.934 1 95.12 1 MET B C 1
ATOM 652 O O . MET B 1 1 ? 14.836 6.895 6.961 1 95.12 1 MET B O 1
ATOM 656 N N . GLU B 1 2 ? 14.383 6.992 4.723 1 98.25 2 GLU B N 1
ATOM 657 C CA . GLU B 1 2 ? 14.352 8.438 4.559 1 98.25 2 GLU B CA 1
ATOM 658 C C . GLU B 1 2 ? 12.953 8.922 4.176 1 98.25 2 GLU B C 1
ATOM 660 O O . GLU B 1 2 ? 12.312 8.352 3.295 1 98.25 2 GLU B O 1
ATOM 665 N N . ILE B 1 3 ? 12.469 9.953 4.914 1 98.81 3 ILE B N 1
ATOM 666 C CA . ILE B 1 3 ? 11.133 10.5 4.684 1 98.81 3 ILE B CA 1
ATOM 667 C C . ILE B 1 3 ? 11.227 12.008 4.445 1 98.81 3 ILE B C 1
ATOM 669 O O . ILE B 1 3 ? 11.82 12.727 5.25 1 98.81 3 ILE B O 1
ATOM 673 N N . GLU B 1 4 ? 10.734 12.438 3.311 1 98.88 4 GLU B N 1
ATOM 674 C CA . GLU B 1 4 ? 10.609 13.859 3 1 98.88 4 GLU B CA 1
ATOM 675 C C . GLU B 1 4 ? 9.148 14.25 2.814 1 98.88 4 GLU B C 1
ATOM 677 O O . GLU B 1 4 ? 8.375 13.516 2.193 1 98.88 4 GLU B O 1
ATOM 682 N N . VAL B 1 5 ? 8.781 15.406 3.445 1 98.81 5 VAL B N 1
ATOM 683 C CA . VAL B 1 5 ? 7.406 15.891 3.342 1 98.81 5 VAL B CA 1
ATOM 684 C C . VAL B 1 5 ? 7.402 17.312 2.77 1 98.81 5 VAL B C 1
ATOM 686 O O . VAL B 1 5 ? 8.188 18.156 3.195 1 98.81 5 VAL B O 1
ATOM 689 N N . LYS B 1 6 ? 6.625 17.5 1.729 1 98.75 6 LYS B N 1
ATOM 690 C CA . LYS B 1 6 ? 6.359 18.828 1.188 1 98.75 6 LYS B CA 1
ATOM 691 C C . LYS B 1 6 ? 4.867 19.141 1.194 1 98.75 6 LYS B C 1
ATOM 693 O O . LYS B 1 6 ? 4.078 18.438 0.562 1 98.75 6 LYS B O 1
ATOM 698 N N . MET B 1 7 ? 4.496 20.188 1.795 1 98.31 7 MET B N 1
ATOM 699 C CA . MET B 1 7 ? 3.092 20.594 1.798 1 98.31 7 MET B CA 1
ATOM 700 C C . MET B 1 7 ? 2.689 21.172 0.45 1 98.31 7 MET B C 1
ATOM 702 O O . MET B 1 7 ? 3.461 21.906 -0.165 1 98.31 7 MET B O 1
ATOM 706 N N . VAL B 1 8 ? 1.644 20.812 0.001 1 97.44 8 VAL B N 1
ATOM 707 C CA . VAL B 1 8 ? 1.02 2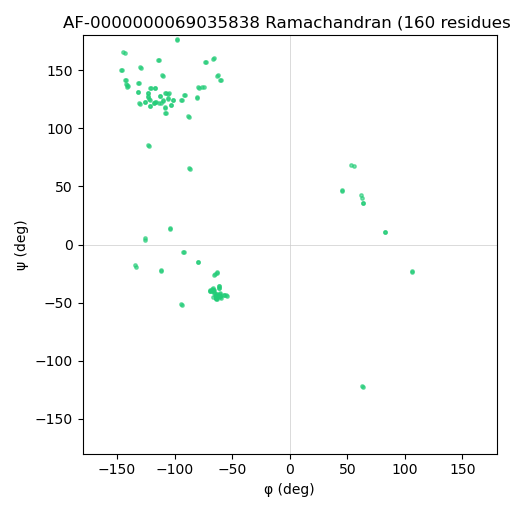1.375 -1.192 1 97.44 8 VAL B CA 1
ATOM 708 C C . VAL B 1 8 ? -0.372 21.906 -0.85 1 97.44 8 VAL B C 1
ATOM 710 O O . VAL B 1 8 ? -1.373 21.203 -1.062 1 97.44 8 VAL B O 1
ATOM 713 N N . GLY B 1 9 ? -0.468 23.188 -0.343 1 96 9 GLY B N 1
ATOM 714 C CA . GLY B 1 9 ? -1.698 23.656 0.274 1 96 9 GLY B CA 1
ATOM 715 C C . GLY B 1 9 ? -2.07 22.875 1.524 1 96 9 GLY B C 1
ATOM 716 O O . GLY B 1 9 ? -1.27 22.766 2.455 1 96 9 GLY B O 1
ATOM 717 N N . GLN B 1 10 ? -3.258 22.281 1.506 1 96.12 10 GLN B N 1
ATOM 718 C CA . GLN B 1 10 ? -3.723 21.516 2.652 1 96.12 10 GLN B CA 1
ATOM 719 C C . GLN B 1 10 ? -3.357 20.031 2.504 1 96.12 10 GLN B C 1
ATOM 721 O O . GLN B 1 10 ? -3.559 19.25 3.428 1 96.12 10 GLN B O 1
ATOM 726 N N . ASP B 1 11 ? -2.783 19.688 1.264 1 98.19 11 ASP B N 1
ATOM 727 C CA . ASP B 1 11 ? -2.303 18.328 1.006 1 98.19 11 ASP B CA 1
ATOM 728 C C . ASP B 1 11 ? -0.794 18.234 1.225 1 98.19 11 ASP B C 1
ATOM 730 O O . ASP B 1 11 ? -0.148 19.219 1.581 1 98.19 11 ASP B O 1
ATOM 734 N N . ALA B 1 12 ? -0.295 17.047 1.071 1 98.69 12 ALA B N 1
ATOM 735 C CA . ALA B 1 12 ? 1.147 16.875 1.214 1 98.69 12 ALA B CA 1
ATOM 736 C C . ALA B 1 12 ? 1.677 15.844 0.219 1 98.69 12 ALA B C 1
ATOM 738 O O . ALA B 1 12 ? 0.996 14.867 -0.089 1 98.69 12 ALA B O 1
ATOM 739 N N . MET B 1 13 ? 2.812 16.109 -0.296 1 98.88 13 MET B N 1
ATOM 740 C CA . MET B 1 13 ? 3.631 15.125 -1.005 1 98.88 13 MET B CA 1
ATOM 741 C C . MET B 1 13 ? 4.645 14.477 -0.065 1 98.88 13 MET B C 1
ATOM 743 O O . MET B 1 13 ? 5.387 15.18 0.626 1 98.88 13 MET B O 1
ATOM 747 N N . ILE B 1 14 ? 4.637 13.18 0.017 1 98.88 14 ILE B N 1
ATOM 748 C CA . ILE B 1 14 ? 5.543 12.43 0.879 1 98.88 14 ILE B CA 1
ATOM 749 C C . ILE B 1 14 ? 6.438 11.523 0.028 1 98.88 14 ILE B C 1
ATOM 751 O O . ILE B 1 14 ? 5.945 10.75 -0.791 1 98.88 14 ILE B O 1
ATOM 755 N N . ARG B 1 15 ? 7.695 11.734 0.163 1 98.88 15 ARG B N 1
ATOM 756 C CA . ARG B 1 15 ? 8.672 10.867 -0.487 1 98.88 15 ARG B CA 1
ATOM 757 C C . ARG B 1 15 ? 9.414 10.016 0.538 1 98.88 15 ARG B C 1
ATOM 759 O O . ARG B 1 15 ? 9.93 10.539 1.526 1 98.88 15 ARG B O 1
ATOM 766 N N . VAL B 1 16 ? 9.336 8.711 0.316 1 98.88 16 VAL B N 1
ATOM 767 C CA . VAL B 1 16 ? 9.984 7.789 1.243 1 98.88 16 VAL B CA 1
ATOM 768 C C . VAL B 1 16 ? 10.977 6.906 0.486 1 98.88 16 VAL B C 1
ATOM 770 O O . VAL B 1 16 ? 10.664 6.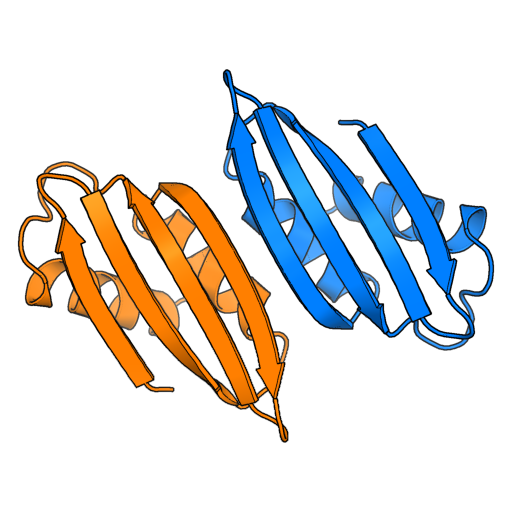406 -0.599 1 98.88 16 VAL B O 1
ATOM 773 N N . GLN B 1 17 ? 12.133 6.77 0.903 1 98.62 17 GLN B N 1
ATOM 774 C CA . GLN B 1 17 ? 13.125 5.801 0.456 1 98.62 17 GLN B CA 1
ATOM 775 C C . GLN B 1 17 ? 13.516 4.852 1.587 1 98.62 17 GLN B C 1
ATOM 777 O O . GLN B 1 17 ? 13.898 5.297 2.672 1 98.62 17 GLN B O 1
ATOM 782 N N . SER B 1 18 ? 13.352 3.574 1.379 1 98.44 18 SER B N 1
ATOM 783 C CA . SER B 1 18 ? 13.703 2.6 2.406 1 98.44 18 SER B CA 1
ATOM 784 C C . SER B 1 18 ? 14.266 1.325 1.787 1 98.44 18 SER B C 1
ATOM 786 O O . SER B 1 18 ? 14.188 1.129 0.573 1 98.44 18 SER B O 1
ATOM 788 N N . GLU B 1 19 ? 14.898 0.464 2.58 1 97.62 19 GLU B N 1
ATOM 789 C CA . GLU B 1 19 ? 15.305 -0.855 2.107 1 97.62 19 GLU B CA 1
ATOM 790 C C . GLU B 1 19 ? 14.094 -1.701 1.72 1 97.62 19 GLU B C 1
ATOM 792 O O . GLU B 1 19 ? 13.039 -1.6 2.342 1 97.62 19 GLU B O 1
ATOM 797 N N . ASN B 1 20 ? 14.289 -2.426 0.777 1 97.44 20 ASN B N 1
ATOM 798 C CA . ASN B 1 20 ? 13.242 -3.316 0.286 1 97.44 20 ASN B CA 1
ATOM 799 C C . ASN B 1 20 ? 13.25 -4.648 1.029 1 97.44 20 ASN B C 1
ATOM 801 O O . ASN B 1 20 ? 13.492 -5.699 0.429 1 97.44 20 ASN B O 1
ATOM 805 N N . VAL B 1 21 ? 12.953 -4.562 2.311 1 96.06 21 VAL B N 1
ATOM 806 C CA . VAL B 1 21 ? 12.891 -5.715 3.203 1 96.06 21 VAL B CA 1
ATOM 807 C C . VAL B 1 21 ? 11.594 -5.676 4.004 1 96.06 21 VAL B C 1
ATOM 809 O O . VAL B 1 21 ? 11.109 -4.602 4.371 1 96.06 21 VAL B O 1
ATOM 812 N N . ASN B 1 22 ? 10.945 -6.797 4.188 1 95.69 22 ASN B N 1
ATOM 813 C CA . ASN B 1 22 ? 9.797 -6.961 5.066 1 95.69 22 ASN B CA 1
ATOM 814 C C . ASN B 1 22 ? 8.617 -6.102 4.613 1 95.69 22 ASN B C 1
ATOM 816 O O . ASN B 1 22 ? 7.973 -5.449 5.434 1 95.69 22 ASN B O 1
ATOM 820 N N . TYR B 1 23 ? 8.414 -6.043 3.4 1 97.12 23 TYR B N 1
ATOM 821 C CA . TYR B 1 23 ? 7.242 -5.445 2.768 1 97.12 23 TYR B CA 1
ATOM 822 C C . TYR B 1 23 ? 7.059 -4 3.213 1 97.12 23 TYR B C 1
ATOM 824 O O . TYR B 1 23 ? 6.039 -3.652 3.809 1 97.12 23 TYR B O 1
ATOM 832 N N . PRO B 1 24 ? 8.008 -3.111 2.803 1 97.94 24 PRO B N 1
ATOM 833 C CA . PRO B 1 24 ? 7.992 -1.732 3.297 1 97.94 24 PRO B CA 1
ATOM 834 C C . PRO B 1 24 ? 6.762 -0.956 2.842 1 97.94 24 PRO B C 1
ATOM 836 O O . PRO B 1 24 ? 6.316 -0.032 3.531 1 97.94 24 PRO B O 1
ATOM 839 N N . SER B 1 25 ? 6.125 -1.32 1.701 1 98.62 25 SER B N 1
ATOM 840 C CA . SER B 1 25 ? 4.918 -0.658 1.22 1 98.62 25 SER B CA 1
ATOM 841 C C . SER B 1 25 ? 3.742 -0.901 2.16 1 98.62 25 SER B C 1
ATOM 843 O O . SER B 1 25 ? 2.971 0.016 2.447 1 98.62 25 SER B O 1
ATOM 845 N N . THR B 1 26 ? 3.658 -2.129 2.666 1 98.5 26 THR B N 1
ATOM 846 C CA . THR B 1 26 ? 2.59 -2.449 3.607 1 98.5 26 THR B CA 1
ATOM 847 C C . THR B 1 26 ? 2.73 -1.626 4.883 1 98.5 26 THR B C 1
ATOM 849 O O . THR B 1 26 ? 1.758 -1.03 5.355 1 98.5 26 THR B O 1
ATOM 852 N N . ARG B 1 27 ? 3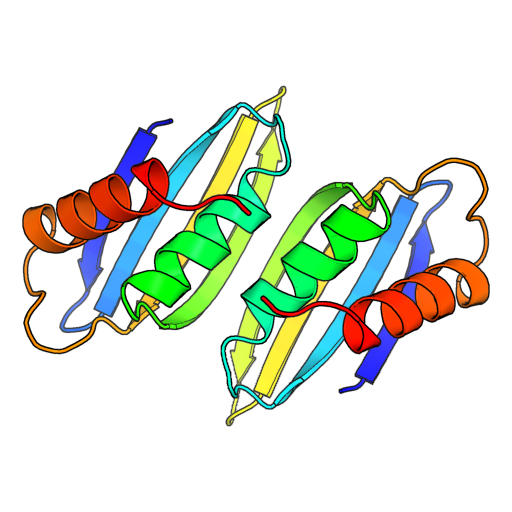.918 -1.576 5.371 1 98.06 27 ARG B N 1
ATOM 853 C CA . ARG B 1 27 ? 4.172 -0.817 6.594 1 98.06 27 ARG B CA 1
ATOM 854 C C . ARG B 1 27 ? 3.83 0.656 6.402 1 98.06 27 ARG B C 1
ATOM 856 O O . ARG B 1 27 ? 3.217 1.273 7.277 1 98.06 27 ARG B O 1
ATOM 863 N N . LEU B 1 28 ? 4.223 1.161 5.34 1 98.69 28 LEU B N 1
ATOM 864 C CA . LEU B 1 28 ? 3.965 2.57 5.062 1 98.69 28 LEU B CA 1
ATOM 865 C C . LEU B 1 28 ? 2.467 2.836 4.945 1 98.69 28 LEU B C 1
ATOM 867 O O . LEU B 1 28 ? 1.955 3.795 5.527 1 98.69 28 LEU B O 1
ATOM 871 N N . MET B 1 29 ? 1.739 1.994 4.215 1 98.75 29 MET B N 1
ATOM 872 C CA . MET B 1 29 ? 0.298 2.178 4.07 1 98.75 29 MET B CA 1
ATOM 873 C C . MET B 1 29 ? -0.401 2.084 5.422 1 98.75 29 MET B C 1
ATOM 875 O O . MET B 1 29 ? -1.328 2.848 5.699 1 98.75 29 MET B O 1
ATOM 879 N N . CYS B 1 30 ? 0.085 1.214 6.227 1 98.5 30 CYS B N 1
ATOM 880 C CA . CYS B 1 30 ? -0.474 1.092 7.566 1 98.5 30 CYS B CA 1
ATOM 881 C C . CYS B 1 30 ? -0.243 2.365 8.375 1 98.5 30 CYS B C 1
ATOM 883 O O . CYS B 1 30 ? -1.146 2.838 9.062 1 98.5 30 CYS B O 1
ATOM 885 N N . ALA B 1 31 ? 0.938 2.861 8.281 1 98.62 31 ALA B N 1
ATOM 886 C CA . ALA B 1 31 ? 1.26 4.078 9.023 1 98.62 31 ALA B CA 1
ATOM 887 C C . ALA B 1 31 ? 0.423 5.258 8.531 1 98.62 31 ALA B C 1
ATOM 889 O O . ALA B 1 31 ? -0.098 6.031 9.336 1 98.62 31 ALA B O 1
ATOM 890 N N . LEU B 1 32 ? 0.287 5.406 7.238 1 98.75 32 LEU B N 1
ATOM 891 C CA . LEU B 1 32 ? -0.543 6.461 6.668 1 98.75 32 LEU B CA 1
ATOM 892 C C . LEU B 1 32 ? -1.976 6.367 7.18 1 98.75 32 LEU B C 1
ATOM 894 O O . LEU B 1 32 ? -2.576 7.379 7.547 1 98.75 32 LEU B O 1
ATOM 898 N N . GLN B 1 33 ? -2.453 5.168 7.203 1 98.5 33 GLN B N 1
ATOM 899 C CA . GLN B 1 33 ? -3.801 4.926 7.707 1 98.5 33 GLN B CA 1
ATOM 900 C C . GLN B 1 33 ? -3.924 5.34 9.172 1 98.5 33 GLN B C 1
ATOM 902 O O . GLN B 1 33 ? -4.898 5.984 9.562 1 98.5 33 GLN B O 1
ATOM 907 N N . GLU B 1 34 ? -2.949 4.98 9.898 1 98 34 GLU B N 1
ATOM 908 C CA . GLU B 1 34 ? -2.984 5.254 11.336 1 98 34 GLU B CA 1
ATOM 909 C C . GLU B 1 34 ? -3.062 6.754 11.609 1 98 34 GLU B C 1
ATOM 911 O O . GLU B 1 34 ? -3.738 7.184 12.547 1 98 34 GLU B O 1
ATOM 916 N N . VAL B 1 35 ? -2.434 7.5 10.82 1 98.12 35 VAL B N 1
ATOM 917 C CA . VAL B 1 35 ? -2.371 8.93 11.109 1 98.12 35 VAL B CA 1
ATOM 918 C C . VAL B 1 35 ? -3.32 9.688 10.18 1 98.12 35 VAL B C 1
ATOM 920 O O . VAL B 1 35 ? -3.203 10.898 10.016 1 98.12 35 VAL B O 1
ATOM 923 N N . GLU B 1 36 ? -4.191 8.945 9.531 1 98.12 36 GLU B N 1
ATOM 924 C CA . GLU B 1 36 ? -5.324 9.445 8.758 1 98.12 36 GLU B CA 1
ATOM 925 C C . GLU B 1 36 ? -4.859 10.281 7.57 1 98.12 36 GLU B C 1
ATOM 927 O O . GLU B 1 36 ? -5.449 11.312 7.262 1 98.12 36 GLU B O 1
ATOM 932 N N . LEU B 1 37 ? -3.73 9.883 6.961 1 98.5 37 LEU B N 1
ATOM 933 C CA . LEU B 1 37 ? -3.297 10.438 5.688 1 98.5 37 LEU B CA 1
ATOM 934 C C . LEU B 1 37 ? -3.904 9.664 4.52 1 98.5 37 LEU B C 1
ATOM 936 O O . LEU B 1 37 ? -3.479 8.547 4.223 1 98.5 37 LEU B O 1
ATOM 940 N N . HIS B 1 38 ? -4.797 10.234 3.797 1 98.06 38 HIS B N 1
ATOM 941 C CA . HIS B 1 38 ? -5.516 9.539 2.73 1 98.06 38 HIS B CA 1
ATOM 942 C C . HIS B 1 38 ? -4.801 9.703 1.392 1 98.06 38 HIS B C 1
ATOM 944 O O . HIS B 1 38 ? -4.574 10.82 0.933 1 98.06 38 HIS B O 1
ATOM 950 N N . VAL B 1 39 ? -4.559 8.656 0.719 1 98.62 39 VAL B N 1
ATOM 951 C CA . VAL B 1 39 ? -3.758 8.625 -0.5 1 98.62 39 VAL B CA 1
ATOM 952 C C . VAL B 1 39 ? -4.605 9.07 -1.688 1 98.62 39 VAL B C 1
ATOM 954 O O . VAL B 1 39 ? -5.676 8.508 -1.942 1 98.62 39 VAL B O 1
ATOM 957 N N . TYR B 1 40 ? -4.145 10.062 -2.449 1 98.19 40 TYR B N 1
ATOM 958 C CA . TYR B 1 40 ? -4.711 10.453 -3.734 1 98.19 40 TYR B CA 1
ATOM 959 C C . TYR B 1 40 ? -3.994 9.766 -4.883 1 98.19 40 TYR B C 1
ATOM 961 O O . TYR B 1 40 ? -4.633 9.242 -5.801 1 98.19 40 TYR B O 1
ATOM 969 N N . HIS B 1 41 ? -2.691 9.906 -4.852 1 98.62 41 HIS B N 1
ATOM 970 C CA . HIS B 1 41 ? -1.816 9.328 -5.859 1 98.62 41 HIS B CA 1
ATOM 971 C C . HIS B 1 41 ? -0.545 8.766 -5.23 1 98.62 41 HIS B C 1
ATOM 973 O O . HIS B 1 41 ? 0.037 9.391 -4.34 1 98.62 41 HIS B O 1
ATOM 979 N N . ALA B 1 42 ? -0.159 7.566 -5.691 1 98.81 42 ALA B N 1
ATOM 980 C CA . ALA B 1 42 ? 1.129 7.035 -5.258 1 98.81 42 ALA B CA 1
ATOM 981 C C . ALA B 1 42 ? 1.838 6.309 -6.398 1 98.81 42 ALA B C 1
ATOM 983 O O . ALA B 1 42 ? 1.207 5.578 -7.164 1 98.81 42 ALA B O 1
ATOM 984 N N . ASN B 1 43 ? 3.068 6.547 -6.535 1 98.88 43 ASN B N 1
ATOM 985 C CA . ASN B 1 43 ? 4.008 5.789 -7.352 1 98.88 43 ASN B CA 1
ATOM 986 C C . ASN B 1 43 ? 5.031 5.051 -6.492 1 98.88 43 ASN B C 1
ATOM 988 O O . ASN B 1 43 ? 5.734 5.668 -5.688 1 98.88 43 ASN B O 1
ATOM 992 N N . ILE B 1 44 ? 5.066 3.742 -6.648 1 98.81 44 ILE B N 1
ATOM 993 C CA . ILE B 1 44 ? 5.961 2.883 -5.883 1 98.81 44 ILE B CA 1
ATOM 994 C C . ILE B 1 44 ? 6.883 2.121 -6.832 1 98.81 44 ILE B C 1
ATOM 996 O O . ILE B 1 44 ? 6.441 1.622 -7.867 1 98.81 44 ILE B O 1
ATOM 1000 N N . SER B 1 45 ? 8.148 2.104 -6.48 1 98.5 45 SER B N 1
ATOM 1001 C CA . SER B 1 45 ? 9.055 1.34 -7.328 1 98.5 45 SER B CA 1
ATOM 1002 C C . SER B 1 45 ? 10.164 0.69 -6.508 1 98.5 45 SER B C 1
ATOM 1004 O O . SER B 1 45 ? 10.539 1.198 -5.449 1 98.5 45 SER B O 1
ATOM 1006 N N . SER B 1 46 ? 10.648 -0.419 -6.969 1 97.75 46 SER B N 1
ATOM 1007 C CA . SER B 1 46 ? 11.844 -1.065 -6.426 1 97.75 46 SER B CA 1
ATOM 1008 C C . SER B 1 46 ? 13.055 -0.844 -7.328 1 97.75 46 SER B C 1
ATOM 1010 O O . SER B 1 46 ? 13.039 -1.228 -8.5 1 97.75 46 SER B O 1
ATOM 1012 N N . VAL B 1 47 ? 14.07 -0.199 -6.738 1 96.75 47 VAL B N 1
ATOM 1013 C CA . VAL B 1 47 ? 15.289 0.083 -7.488 1 96.75 47 VAL B CA 1
ATOM 1014 C C . VAL B 1 47 ? 16.5 -0.359 -6.68 1 96.75 47 VAL B C 1
ATOM 1016 O O . VAL B 1 47 ? 16.797 0.215 -5.629 1 96.75 47 VAL B O 1
ATOM 1019 N N . ASN B 1 48 ? 17.422 -1.296 -7.137 1 93.94 48 ASN B N 1
ATOM 1020 C CA . ASN B 1 48 ? 18.656 -1.75 -6.504 1 93.94 48 ASN B CA 1
ATOM 1021 C C . ASN B 1 48 ? 18.453 -2.051 -5.023 1 93.94 48 ASN B C 1
ATOM 1023 O O . ASN B 1 48 ? 19.172 -1.518 -4.172 1 93.94 48 ASN B O 1
ATOM 1027 N N . ASP B 1 49 ? 17.531 -2.709 -4.527 1 96.06 49 ASP B N 1
ATOM 1028 C CA . ASP B 1 49 ? 17.219 -3.197 -3.186 1 96.06 49 ASP B CA 1
ATOM 1029 C C . ASP B 1 49 ? 16.547 -2.113 -2.348 1 96.06 49 ASP B C 1
ATOM 1031 O O . ASP B 1 49 ? 16.375 -2.273 -1.139 1 96.06 49 ASP B O 1
ATOM 1035 N N . LEU B 1 50 ? 16.156 -0.979 -3.121 1 98.06 50 LEU B N 1
ATOM 1036 C CA . LEU B 1 50 ? 15.445 0.098 -2.441 1 98.06 50 LEU B CA 1
ATOM 1037 C C . LEU B 1 50 ? 13.992 0.162 -2.898 1 98.06 50 LEU B C 1
ATOM 1039 O O . LEU B 1 50 ? 13.695 -0.055 -4.078 1 98.06 50 LEU B O 1
ATOM 1043 N N . MET B 1 51 ? 13.203 0.527 -1.903 1 98.5 51 MET B N 1
ATOM 1044 C CA . MET B 1 51 ? 11.82 0.853 -2.236 1 98.5 51 MET B CA 1
ATOM 1045 C C . MET B 1 51 ? 11.594 2.359 -2.191 1 98.5 51 MET B C 1
ATOM 1047 O O . MET B 1 51 ? 11.969 3.021 -1.225 1 98.5 51 MET B O 1
ATOM 1051 N N . LEU B 1 52 ? 11.07 2.859 -3.33 1 98.81 52 LEU B N 1
ATOM 1052 C CA . LEU B 1 52 ? 10.805 4.289 -3.455 1 98.81 52 LEU B CA 1
ATOM 1053 C C . LEU B 1 52 ? 9.312 4.566 -3.525 1 98.81 52 LEU B C 1
ATOM 1055 O O . LEU B 1 52 ? 8.586 3.891 -4.262 1 98.81 52 LEU B O 1
ATOM 1059 N N . HIS B 1 53 ? 8.852 5.465 -2.664 1 98.88 53 HIS B N 1
ATOM 1060 C CA . HIS B 1 53 ? 7.449 5.855 -2.629 1 98.88 53 HIS B CA 1
ATOM 1061 C C . HIS B 1 53 ? 7.289 7.355 -2.855 1 98.88 53 HIS B C 1
ATOM 1063 O O . HIS B 1 53 ? 7.848 8.164 -2.109 1 98.88 53 HIS B O 1
ATOM 1069 N N . ASP B 1 54 ? 6.598 7.75 -3.879 1 98.94 54 ASP B N 1
ATOM 1070 C CA . ASP B 1 54 ? 6.102 9.109 -4.082 1 98.94 54 ASP B CA 1
ATOM 1071 C C . ASP B 1 54 ? 4.586 9.172 -3.902 1 98.94 54 ASP B C 1
ATOM 1073 O O . ASP B 1 54 ? 3.834 8.641 -4.719 1 98.94 54 ASP B O 1
ATOM 1077 N N . ILE B 1 55 ? 4.141 9.859 -2.877 1 98.88 55 ILE B N 1
ATOM 1078 C CA . ILE B 1 55 ? 2.74 9.742 -2.49 1 98.88 55 ILE B CA 1
ATOM 1079 C C . ILE B 1 55 ? 2.135 11.125 -2.297 1 98.88 55 ILE B C 1
ATOM 1081 O O . ILE B 1 55 ? 2.715 11.977 -1.615 1 98.88 55 ILE B O 1
ATOM 1085 N N . LEU B 1 56 ? 0.984 11.352 -2.883 1 98.88 56 LEU B N 1
ATOM 1086 C CA . LEU B 1 56 ? 0.169 12.523 -2.611 1 98.88 56 LEU B CA 1
ATOM 1087 C C . LEU B 1 56 ? -0.987 12.188 -1.678 1 98.88 56 LEU B C 1
ATOM 1089 O O . LEU B 1 56 ? -1.793 11.305 -1.978 1 98.88 56 LEU B O 1
ATOM 1093 N N . VAL B 1 57 ? -1.073 12.945 -0.52 1 98.62 57 VAL B N 1
ATOM 1094 C CA . VAL B 1 57 ? -2.055 12.562 0.49 1 98.62 57 VAL B CA 1
ATOM 1095 C C . VAL B 1 57 ? -2.873 13.789 0.903 1 98.62 57 VAL B C 1
ATOM 1097 O O . VAL B 1 57 ? -2.391 14.922 0.825 1 98.62 57 VAL B O 1
ATOM 1100 N N . LYS B 1 58 ? -4.094 13.539 1.331 1 97.56 58 LYS B N 1
ATOM 1101 C CA . LYS B 1 58 ? -4.863 14.492 2.121 1 97.56 58 LYS B CA 1
ATOM 1102 C C . LYS B 1 58 ? -4.43 14.477 3.582 1 97.56 58 LYS B C 1
ATOM 1104 O O . LYS B 1 58 ? -4.324 13.414 4.191 1 97.56 58 LYS B O 1
ATOM 1109 N N . VAL B 1 59 ? -4.293 15.633 4.043 1 98.12 59 VAL B N 1
ATOM 1110 C CA . VAL B 1 59 ? -3.83 15.758 5.422 1 98.12 59 VAL B CA 1
ATOM 1111 C C . VAL B 1 59 ? -4.996 16.156 6.324 1 98.12 59 VAL B C 1
ATOM 1113 O O . VAL B 1 59 ? -5.777 17.047 5.984 1 98.12 59 VAL B O 1
ATOM 1116 N N . PRO B 1 60 ? -5.141 15.398 7.445 1 97.12 60 PRO B N 1
ATOM 1117 C CA . PRO B 1 60 ? -6.211 15.781 8.367 1 97.12 60 PRO B CA 1
ATOM 1118 C C . PRO B 1 60 ? -5.969 17.141 9.031 1 97.12 60 PRO B C 1
ATOM 1120 O O . PRO B 1 60 ? -4.836 17.625 9.039 1 97.12 60 PRO B O 1
ATOM 1123 N N . GLN B 1 61 ? -7.102 17.656 9.508 1 94.94 61 GLN B N 1
ATOM 1124 C CA . GLN B 1 61 ? -6.953 18.875 10.297 1 94.94 61 GLN B CA 1
ATOM 1125 C C . GLN B 1 61 ? -6.07 18.641 11.523 1 94.94 61 GLN B C 1
ATOM 1127 O O . GLN B 1 61 ? -6.117 17.562 12.125 1 94.94 61 GLN B O 1
ATOM 1132 N N . GLY B 1 62 ? -5.223 19.578 11.891 1 93.94 62 GLY B N 1
ATOM 1133 C CA . GLY B 1 62 ? -4.344 19.438 13.039 1 93.94 62 GLY B CA 1
ATOM 1134 C C . GLY B 1 62 ? -2.896 19.188 12.664 1 93.94 62 GLY B C 1
ATOM 1135 O O . GLY B 1 62 ? -1.992 19.406 13.469 1 93.94 62 GLY B O 1
ATOM 1136 N N . LEU B 1 63 ? -2.785 18.703 11.547 1 95.44 63 LEU B N 1
ATOM 1137 C CA . LEU B 1 63 ? -1.444 18.594 10.977 1 95.44 63 LEU B CA 1
ATOM 1138 C C . LEU B 1 63 ? -1.237 19.594 9.852 1 95.44 63 LEU B C 1
ATOM 1140 O O . LEU B 1 63 ? -1.952 19.562 8.844 1 95.44 63 LEU B O 1
ATOM 1144 N N . GLU B 1 64 ? -0.322 20.484 9.969 1 94.75 64 GLU B N 1
ATOM 1145 C CA . GLU B 1 64 ? -0.315 21.562 8.984 1 94.75 64 GLU B CA 1
ATOM 1146 C C . GLU B 1 64 ? 1.095 21.828 8.461 1 94.75 64 GLU B C 1
ATOM 1148 O O . GLU B 1 64 ? 1.27 22.5 7.449 1 94.75 64 GLU B O 1
ATOM 1153 N N . THR B 1 65 ? 2.055 21.359 9.18 1 97.5 65 THR B N 1
ATOM 1154 C CA . THR B 1 65 ? 3.42 21.641 8.742 1 97.5 65 THR B CA 1
ATOM 1155 C C . THR B 1 65 ? 4.133 20.359 8.344 1 97.5 65 THR B C 1
ATOM 1157 O O . THR B 1 65 ? 3.756 19.266 8.781 1 97.5 65 THR B O 1
ATOM 1160 N N . GLU B 1 66 ? 5.172 20.516 7.539 1 98.5 66 GLU B N 1
ATOM 1161 C CA . GLU B 1 66 ? 5.98 19.391 7.098 1 98.5 66 GLU B CA 1
ATOM 1162 C C . GLU B 1 66 ? 6.508 18.578 8.289 1 98.5 66 GLU B C 1
ATOM 1164 O O . GLU B 1 66 ? 6.438 17.359 8.289 1 98.5 66 GLU B O 1
ATOM 1169 N N . ASP B 1 67 ? 7 19.328 9.336 1 98.06 67 ASP B N 1
ATOM 1170 C CA . ASP B 1 67 ? 7.582 18.656 10.508 1 98.06 67 ASP B CA 1
ATOM 1171 C C . ASP B 1 67 ? 6.52 17.891 11.281 1 98.06 67 ASP B C 1
ATOM 1173 O O . ASP B 1 67 ? 6.785 16.797 11.781 1 98.06 67 ASP B O 1
ATOM 1177 N N . GLU B 1 68 ? 5.312 18.438 11.367 1 98.38 68 GLU B N 1
ATOM 1178 C CA . GLU B 1 68 ? 4.238 17.766 12.094 1 98.38 68 GLU B CA 1
ATOM 1179 C C . GLU B 1 68 ? 3.824 16.484 11.398 1 98.38 68 GLU B C 1
ATOM 1181 O O . GLU B 1 68 ? 3.66 15.445 12.039 1 98.38 68 GLU B O 1
ATOM 1186 N N . VAL B 1 69 ? 3.66 16.5 10.102 1 98.56 69 VAL B N 1
ATOM 1187 C CA . VAL B 1 69 ? 3.285 15.328 9.312 1 98.56 69 VAL B CA 1
ATOM 1188 C C . VAL B 1 69 ? 4.379 14.266 9.414 1 98.56 69 VAL B C 1
ATOM 1190 O O . VAL B 1 69 ? 4.098 13.109 9.734 1 98.56 69 VAL B O 1
ATOM 1193 N N . LYS B 1 70 ? 5.637 14.703 9.234 1 98.69 70 LYS B N 1
ATOM 1194 C CA . LYS B 1 70 ? 6.777 13.797 9.281 1 98.69 70 LYS B CA 1
ATOM 1195 C C . LYS B 1 70 ? 6.867 13.102 10.641 1 98.69 70 LYS B C 1
ATOM 1197 O O . LYS B 1 70 ? 7.043 11.883 10.711 1 98.69 70 LYS B O 1
ATOM 1202 N N . ASN B 1 71 ? 6.711 13.891 11.664 1 98.62 71 ASN B N 1
ATOM 1203 C CA . ASN B 1 71 ? 6.848 13.344 13.008 1 98.62 71 ASN B CA 1
ATOM 1204 C C . ASN B 1 71 ? 5.707 12.391 13.352 1 98.62 71 ASN B C 1
ATOM 1206 O O . ASN B 1 71 ? 5.914 11.375 14.008 1 98.62 71 ASN B O 1
ATOM 1210 N N . ALA B 1 72 ? 4.523 12.75 12.93 1 98.5 72 ALA B N 1
ATOM 1211 C CA . ALA B 1 72 ? 3.387 11.859 13.141 1 98.5 72 ALA B CA 1
ATOM 1212 C C . ALA B 1 72 ? 3.598 10.523 12.438 1 98.5 72 ALA B C 1
ATOM 1214 O O . ALA B 1 72 ? 3.357 9.461 13.016 1 98.5 72 ALA B O 1
ATOM 1215 N N . LEU B 1 73 ? 4.102 10.594 11.203 1 98.69 73 LEU B N 1
ATOM 1216 C CA . LEU B 1 73 ? 4.355 9.406 10.398 1 98.69 73 LEU B CA 1
ATOM 1217 C C . LEU B 1 73 ? 5.465 8.562 11.016 1 98.69 73 LEU B C 1
ATOM 1219 O O . LEU B 1 73 ? 5.324 7.344 11.148 1 98.69 73 LEU B O 1
ATOM 1223 N N . LEU B 1 74 ? 6.449 9.188 11.523 1 98.62 74 LEU B N 1
ATOM 1224 C CA . LEU B 1 74 ? 7.582 8.5 12.133 1 98.62 74 LEU B CA 1
ATOM 1225 C C . LEU B 1 74 ? 7.164 7.801 13.422 1 98.62 74 LEU B C 1
ATOM 1227 O O . LEU B 1 74 ? 7.594 6.676 13.695 1 98.62 74 LEU B O 1
ATOM 1231 N N . ARG B 1 75 ? 6.344 8.453 14.164 1 98.5 75 ARG B N 1
ATOM 1232 C CA . ARG B 1 75 ? 5.84 7.852 15.398 1 98.5 75 ARG B CA 1
ATOM 1233 C C . ARG B 1 75 ? 5.008 6.613 15.094 1 98.5 75 ARG B C 1
ATOM 1235 O O . ARG B 1 75 ? 5.16 5.578 15.75 1 98.5 75 ARG B O 1
ATOM 1242 N N . SER B 1 76 ? 4.215 6.75 14.102 1 98.56 76 SER B N 1
ATOM 1243 C CA . SER B 1 76 ? 3.369 5.629 13.719 1 98.56 76 SER B CA 1
ATOM 1244 C C . SER B 1 76 ? 4.203 4.457 13.203 1 98.56 76 SER B C 1
ATOM 1246 O O . SER B 1 76 ? 3.953 3.307 13.57 1 98.56 76 SER B O 1
ATOM 1248 N N . LEU B 1 77 ? 5.184 4.68 12.438 1 98.25 77 LEU B N 1
ATOM 1249 C CA . LEU B 1 77 ? 6.023 3.645 11.852 1 98.25 77 LEU B CA 1
ATOM 1250 C C . LEU B 1 77 ? 6.758 2.855 12.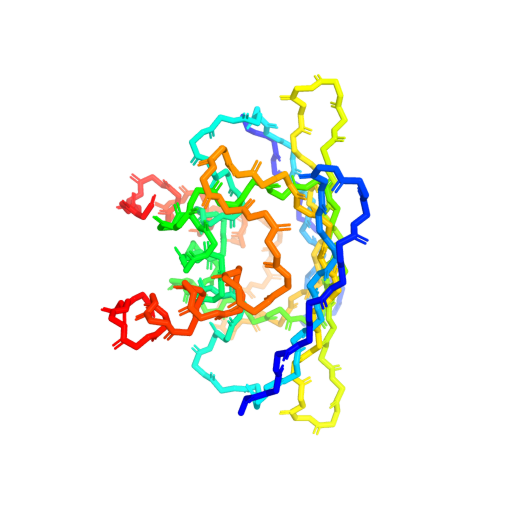93 1 98.25 77 LEU B C 1
ATOM 1252 O O . LEU B 1 77 ? 7.078 1.681 12.742 1 98.25 77 LEU B O 1
ATOM 1256 N N . LYS B 1 78 ? 6.906 3.533 14.07 1 97.75 78 LYS B N 1
ATOM 1257 C CA . LYS B 1 78 ? 7.574 2.871 15.18 1 97.75 78 LYS B CA 1
ATOM 1258 C C . LYS B 1 78 ? 6.625 1.931 15.914 1 97.75 78 LYS B C 1
ATOM 1260 O O . LYS B 1 78 ? 7.062 1.012 16.609 1 97.75 78 LYS B O 1
ATOM 1265 N N . GLN B 1 79 ? 5.367 2.115 15.641 1 97.56 79 GLN B N 1
ATOM 1266 C CA . GLN B 1 79 ? 4.395 1.432 16.484 1 97.56 79 GLN B CA 1
ATOM 1267 C C . GLN B 1 79 ? 3.664 0.339 15.711 1 97.56 79 GLN B C 1
ATOM 1269 O O . GLN B 1 79 ? 3.146 -0.61 16.297 1 97.56 79 GLN B O 1
ATOM 1274 N N . ILE B 1 80 ? 3.666 0.459 14.461 1 95.75 80 ILE B N 1
ATOM 1275 C CA . ILE B 1 80 ? 2.838 -0.454 13.68 1 95.75 80 ILE B CA 1
ATOM 1276 C C . ILE B 1 80 ? 3.479 -1.841 13.656 1 95.75 80 ILE B C 1
ATOM 1278 O O . ILE B 1 80 ? 4.691 -1.974 13.828 1 95.75 80 ILE B O 1
ATOM 1282 N N . THR B 1 81 ? 2.605 -2.852 13.398 1 89.75 81 THR B N 1
ATOM 1283 C CA . THR B 1 81 ? 3.072 -4.234 13.414 1 89.75 81 THR B CA 1
ATOM 1284 C C . THR B 1 81 ? 2.723 -4.941 12.109 1 89.75 81 THR B C 1
ATOM 1286 O O . THR B 1 81 ? 2.973 -6.137 11.961 1 89.75 81 THR B O 1
ATOM 1289 N N . CYS B 1 82 ? 2.252 -4.227 11.336 1 88.81 82 CYS B N 1
ATOM 1290 C CA . CYS B 1 82 ? 1.913 -4.875 10.078 1 88.81 82 CYS B CA 1
ATOM 1291 C C . CYS B 1 82 ? 3.168 -5.18 9.266 1 88.81 82 CYS B C 1
ATOM 1293 O O . CYS B 1 82 ? 4.234 -4.621 9.531 1 88.81 82 CYS B O 1
#

Sequence (164 aa):
MEIEVKMVGQDAMIRVQSENVNYPSTRLMCALQEVELHVYHANISSVNDLMLHDILVKVPQGLETEDEVKNALLRSLKQITCMEIEVKMVGQDAMIRVQSENVNYPSTRLMCALQEVELHVYHANISSVNDLMLHDILVKVPQGLETEDEVKNALLRSLKQITC